Protein AF-A0A2S1Q6Q8-F1 (afdb_monomer)

Secondary structure (DSSP, 8-state):
--GGGTSS-TT-TTS--HHHHHHHHHHHHHHH-SS--HHHHHHHHHHHTT--TTTTT--TTGGGSGGG-

pLDDT: mean 82.24, std 16.5, range [46.34, 96.75]

Organism: Salmonella sp. (NCBI:txid599)

Structure (mmCIF, N/CA/C/O backbone):
data_AF-A0A2S1Q6Q8-F1
#
_entry.id   AF-A0A2S1Q6Q8-F1
#
loop_
_atom_site.group_PDB
_atom_site.id
_atom_site.type_symbol
_atom_site.label_atom_id
_atom_site.label_alt_id
_atom_site.label_comp_id
_atom_site.label_asym_id
_atom_site.label_entity_id
_atom_site.label_seq_id
_atom_site.pdbx_PDB_ins_code
_atom_site.Cartn_x
_atom_site.Cartn_y
_atom_site.Cartn_z
_atom_site.occupancy
_atom_site.B_iso_or_equiv
_atom_site.auth_seq_id
_atom_site.auth_comp_id
_atom_site.auth_asym_id
_atom_site.auth_atom_id
_atom_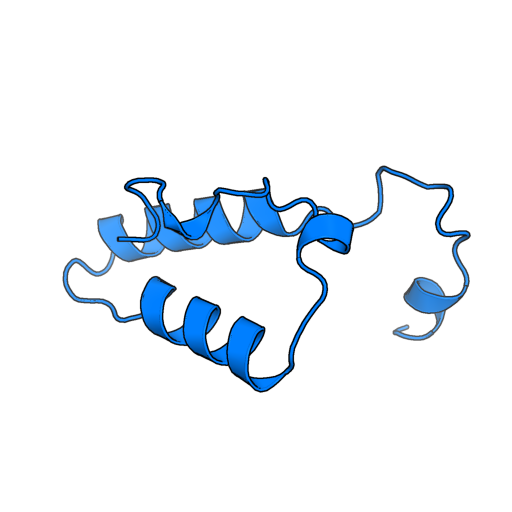site.pdbx_PDB_model_num
ATOM 1 N N . MET A 1 1 ? 23.686 13.410 -0.680 1.00 46.34 1 MET A N 1
ATOM 2 C CA . MET A 1 1 ? 23.148 12.416 0.282 1.00 46.34 1 MET A CA 1
ATOM 3 C C . MET A 1 1 ? 22.123 11.475 -0.359 1.00 46.34 1 MET A C 1
ATOM 5 O O . MET A 1 1 ? 22.120 10.307 -0.008 1.00 46.34 1 MET A O 1
ATOM 9 N N . LEU A 1 2 ? 21.297 11.933 -1.314 1.00 52.44 2 LEU A N 1
ATOM 10 C CA . LEU A 1 2 ? 20.379 11.063 -2.076 1.00 52.44 2 LEU A CA 1
ATOM 11 C C . LEU A 1 2 ? 21.064 10.284 -3.222 1.00 52.44 2 LEU A C 1
ATOM 13 O O . LEU A 1 2 ? 20.667 9.157 -3.490 1.00 52.44 2 LEU A O 1
ATOM 17 N N . ASP A 1 3 ? 22.136 10.816 -3.822 1.00 49.88 3 ASP A N 1
ATOM 18 C CA . ASP A 1 3 ? 22.927 10.121 -4.863 1.00 49.88 3 ASP A CA 1
ATOM 19 C C . ASP A 1 3 ? 23.592 8.825 -4.388 1.00 49.88 3 ASP A C 1
ATOM 21 O O . ASP A 1 3 ? 23.802 7.888 -5.144 1.00 49.88 3 ASP A O 1
ATOM 25 N N . SER A 1 4 ? 23.894 8.717 -3.098 1.00 51.75 4 SER A N 1
ATOM 26 C CA . SER A 1 4 ? 24.518 7.518 -2.530 1.00 51.75 4 SER A CA 1
ATOM 27 C C . SER A 1 4 ? 23.611 6.283 -2.637 1.00 51.75 4 SER A C 1
ATOM 29 O O . SER A 1 4 ? 24.084 5.153 -2.566 1.00 51.75 4 SER A O 1
ATOM 31 N N . LEU A 1 5 ? 22.301 6.496 -2.803 1.00 53.03 5 LEU A N 1
ATOM 32 C CA . LEU A 1 5 ? 21.290 5.448 -2.901 1.00 53.03 5 LEU A CA 1
ATOM 33 C C . LEU A 1 5 ? 21.056 4.945 -4.334 1.00 53.03 5 LEU A C 1
ATOM 35 O O . LEU A 1 5 ? 20.356 3.940 -4.488 1.00 53.03 5 LEU A O 1
ATOM 39 N N . SER A 1 6 ? 21.585 5.628 -5.356 1.00 57.06 6 SER A N 1
ATOM 40 C CA . SER A 1 6 ? 21.496 5.223 -6.770 1.00 57.06 6 SER A CA 1
ATOM 41 C C . SER A 1 6 ? 22.745 4.478 -7.261 1.00 57.06 6 SER A C 1
ATOM 43 O O . SER A 1 6 ? 22.680 3.801 -8.280 1.00 57.06 6 SER A O 1
ATOM 45 N N . VAL A 1 7 ? 23.864 4.572 -6.532 1.00 55.66 7 VAL A N 1
ATOM 46 C CA . VAL A 1 7 ? 25.179 4.023 -6.927 1.00 55.66 7 VAL A CA 1
ATOM 47 C C . VAL A 1 7 ? 25.392 2.569 -6.477 1.00 55.66 7 VAL A C 1
ATOM 49 O O . VAL A 1 7 ? 26.318 1.902 -6.937 1.00 55.66 7 VAL A O 1
ATOM 52 N N . LEU A 1 8 ? 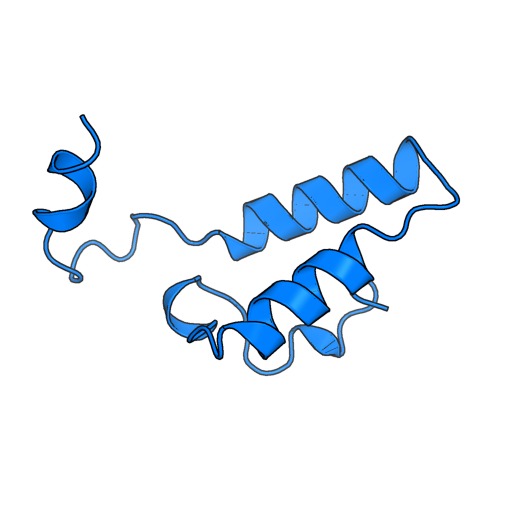24.547 2.039 -5.590 1.00 52.59 8 LEU A N 1
ATOM 53 C CA . LEU A 1 8 ? 24.693 0.665 -5.110 1.00 52.59 8 LEU A CA 1
ATOM 54 C C . LEU A 1 8 ? 24.141 -0.331 -6.144 1.00 52.59 8 LEU A C 1
ATOM 56 O O . LEU A 1 8 ? 23.019 -0.145 -6.617 1.00 52.59 8 LEU A O 1
ATOM 60 N N . PRO A 1 9 ? 24.894 -1.390 -6.492 1.00 51.94 9 PRO A N 1
ATOM 61 C CA . PRO A 1 9 ? 24.437 -2.389 -7.448 1.00 51.94 9 PRO A CA 1
ATOM 62 C C . PRO A 1 9 ? 23.152 -3.063 -6.943 1.00 51.94 9 PRO A C 1
ATOM 64 O O . PRO A 1 9 ? 23.089 -3.490 -5.789 1.00 51.94 9 PRO A O 1
ATOM 67 N N . ASP A 1 10 ? 22.157 -3.228 -7.825 1.00 55.25 10 ASP A N 1
ATOM 68 C CA . ASP A 1 10 ? 20.873 -3.919 -7.555 1.00 55.25 10 ASP A CA 1
ATOM 69 C C . ASP A 1 10 ? 21.051 -5.333 -6.951 1.00 55.25 10 ASP A C 1
ATOM 71 O O . ASP A 1 10 ? 20.132 -5.909 -6.364 1.00 55.25 10 ASP A O 1
ATOM 75 N N . SER A 1 11 ? 22.255 -5.896 -7.074 1.00 51.59 11 SER A N 1
ATOM 76 C CA . SER A 1 11 ? 22.699 -7.159 -6.481 1.00 51.59 11 SER A CA 1
ATOM 77 C C . SER A 1 11 ? 22.630 -7.191 -4.951 1.00 51.59 11 SER A C 1
ATOM 79 O O . SER A 1 11 ? 22.566 -8.277 -4.367 1.00 51.59 11 SER A O 1
ATOM 81 N N . ASP A 1 12 ? 22.601 -6.035 -4.283 1.00 54.69 12 ASP A N 1
ATOM 82 C CA . ASP A 1 12 ? 22.427 -5.950 -2.837 1.00 54.69 12 ASP A CA 1
ATOM 83 C C . ASP A 1 12 ? 20.942 -6.152 -2.475 1.00 54.69 12 ASP A C 1
ATOM 85 O O . ASP A 1 12 ? 20.207 -5.232 -2.116 1.00 54.69 12 ASP A O 1
ATOM 89 N N . ARG A 1 13 ? 20.471 -7.408 -2.554 1.00 51.34 13 ARG A N 1
ATOM 90 C CA . ARG A 1 13 ? 19.102 -7.877 -2.212 1.00 51.34 13 ARG A CA 1
ATOM 91 C C . ARG A 1 13 ? 18.576 -7.413 -0.837 1.00 51.34 13 ARG A C 1
ATOM 93 O O . ARG A 1 13 ? 17.406 -7.648 -0.517 1.00 51.34 13 ARG A O 1
ATOM 100 N N . LYS A 1 14 ? 19.433 -6.813 -0.005 1.00 53.69 14 LYS A N 1
ATOM 101 C CA . LYS A 1 14 ? 19.125 -6.224 1.303 1.00 53.69 14 LYS A CA 1
ATOM 102 C C . LYS A 1 14 ? 18.653 -4.764 1.230 1.00 53.69 14 LYS A C 1
ATOM 104 O O . LYS A 1 14 ? 18.050 -4.289 2.192 1.00 53.69 14 LYS A O 1
ATOM 109 N N . LEU A 1 15 ? 18.865 -4.047 0.128 1.00 53.34 15 LEU A N 1
ATOM 110 C CA . LEU A 1 15 ? 18.777 -2.588 0.118 1.00 53.34 15 LEU A CA 1
ATOM 111 C C . LEU A 1 15 ? 17.386 -2.030 -0.236 1.00 53.34 15 LEU A C 1
ATOM 113 O O . LEU A 1 15 ? 17.251 -1.297 -1.207 1.00 53.34 15 LEU A O 1
ATOM 117 N N . ARG A 1 16 ? 16.396 -2.246 0.647 1.00 60.81 16 ARG A N 1
ATOM 118 C CA . ARG A 1 16 ? 15.084 -1.535 0.726 1.00 60.81 16 ARG A CA 1
ATOM 119 C C . ARG A 1 16 ? 13.861 -2.344 0.276 1.00 60.81 16 ARG A C 1
ATOM 121 O O . ARG A 1 16 ? 13.071 -1.910 -0.559 1.00 60.81 16 ARG A O 1
ATOM 128 N N . LYS A 1 17 ? 13.615 -3.487 0.922 1.00 71.88 17 LYS A N 1
ATOM 129 C CA . LYS A 1 17 ? 12.268 -4.083 0.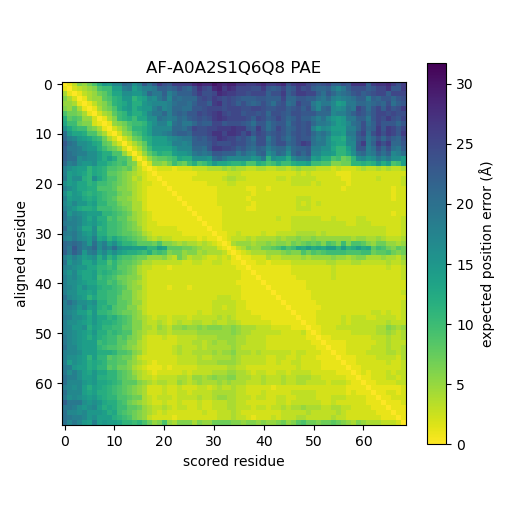911 1.00 71.88 17 LYS A CA 1
ATOM 130 C C . LYS A 1 17 ? 11.330 -3.228 1.769 1.00 71.88 17 LYS A C 1
ATOM 132 O O . LYS A 1 17 ? 11.219 -3.445 2.973 1.00 71.88 17 LYS A O 1
ATOM 137 N N . LEU A 1 18 ? 10.682 -2.241 1.153 1.00 87.00 18 LEU A N 1
ATOM 138 C CA . LEU A 1 18 ? 9.758 -1.320 1.826 1.00 87.00 18 LEU A CA 1
ATOM 139 C C . LEU A 1 18 ? 8.466 -2.001 2.286 1.00 87.00 18 LEU A C 1
ATOM 141 O O . LEU A 1 18 ? 7.781 -1.477 3.161 1.00 87.00 18 LEU A O 1
ATOM 145 N N . TYR A 1 19 ? 8.149 -3.178 1.738 1.00 91.25 19 TYR A N 1
ATOM 146 C CA . TYR A 1 19 ? 6.926 -3.908 2.064 1.00 91.25 19 TYR A CA 1
ATOM 147 C C . TYR A 1 19 ? 6.703 -4.073 3.576 1.00 91.25 19 TYR A C 1
ATOM 149 O O . TYR A 1 19 ? 5.635 -3.730 4.077 1.00 91.25 19 TYR A O 1
ATOM 157 N N . ASN A 1 20 ? 7.713 -4.531 4.323 1.00 90.12 20 ASN A N 1
ATOM 158 C CA . ASN A 1 20 ? 7.573 -4.755 5.767 1.00 90.12 20 ASN A CA 1
ATOM 159 C C . ASN A 1 20 ? 7.361 -3.448 6.539 1.00 90.12 20 ASN A C 1
ATOM 161 O O . ASN A 1 20 ? 6.559 -3.406 7.469 1.00 90.12 20 ASN A O 1
ATOM 165 N N . SER A 1 21 ? 8.061 -2.381 6.147 1.00 92.94 21 SER A N 1
ATOM 166 C CA . SER A 1 21 ? 7.899 -1.059 6.752 1.00 92.94 21 SER A CA 1
ATOM 167 C C . SER A 1 21 ? 6.493 -0.523 6.523 1.00 92.94 21 SER A C 1
ATOM 169 O O . SER A 1 21 ? 5.872 -0.022 7.455 1.00 92.94 21 SER A O 1
ATOM 171 N N . PHE A 1 22 ? 5.959 -0.682 5.312 1.00 94.81 22 PHE A N 1
ATOM 172 C CA . PHE A 1 22 ? 4.590 -0.287 5.030 1.00 94.81 22 PHE A CA 1
ATOM 173 C C . PHE A 1 22 ? 3.582 -1.114 5.824 1.00 94.81 22 PHE A C 1
ATOM 175 O O . PHE A 1 22 ? 2.723 -0.517 6.453 1.00 94.81 22 PHE A O 1
ATOM 182 N N . VAL A 1 23 ? 3.734 -2.440 5.894 1.00 93.88 23 VAL A N 1
ATOM 183 C CA . VAL A 1 23 ? 2.888 -3.313 6.729 1.00 93.88 23 VAL A CA 1
ATOM 184 C C . VAL A 1 23 ? 2.886 -2.868 8.197 1.00 93.88 23 VAL A C 1
ATOM 186 O O . VAL A 1 23 ? 1.829 -2.799 8.824 1.00 93.88 23 VAL A O 1
ATOM 189 N N . LEU A 1 24 ? 4.057 -2.540 8.752 1.00 93.81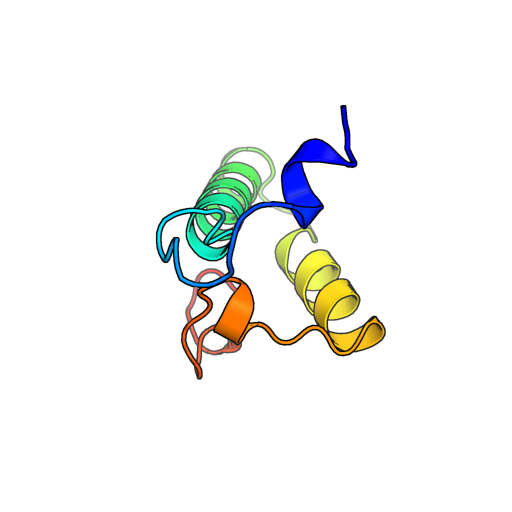 24 LEU A N 1
ATOM 190 C CA . LEU A 1 24 ? 4.165 -2.051 10.126 1.00 93.81 24 LEU A CA 1
ATOM 191 C C . LEU A 1 24 ? 3.437 -0.713 10.304 1.00 93.81 24 LEU A C 1
ATOM 193 O O . LEU A 1 24 ? 2.698 -0.546 11.272 1.00 93.81 24 LEU A O 1
ATOM 197 N N . LEU A 1 25 ? 3.602 0.221 9.364 1.00 94.38 25 LEU A N 1
ATOM 198 C CA . LEU A 1 25 ? 2.885 1.496 9.380 1.00 94.38 25 LEU A CA 1
ATOM 199 C C . LEU A 1 25 ? 1.369 1.292 9.294 1.00 94.38 25 LEU A C 1
ATOM 201 O O . LEU A 1 25 ? 0.650 1.908 10.075 1.00 94.38 25 LEU A O 1
ATOM 205 N N . THR A 1 26 ? 0.880 0.390 8.435 1.00 94.19 26 THR A N 1
ATOM 206 C CA . THR A 1 26 ? -0.551 0.043 8.364 1.00 94.19 26 THR A CA 1
ATOM 207 C C . THR A 1 26 ? -1.072 -0.420 9.710 1.00 94.19 26 THR A C 1
ATOM 209 O O . THR A 1 26 ? -2.098 0.054 10.190 1.00 94.19 26 THR A O 1
ATOM 212 N N . TYR A 1 27 ? -0.342 -1.346 10.334 1.00 93.69 27 TYR A N 1
ATOM 213 C CA . TYR A 1 27 ? -0.728 -1.923 11.609 1.00 93.69 27 TYR A CA 1
ATOM 214 C C . TYR A 1 27 ? -0.807 -0.856 12.704 1.00 93.69 27 TYR A C 1
ATOM 216 O O . TYR A 1 27 ? -1.782 -0.809 13.454 1.00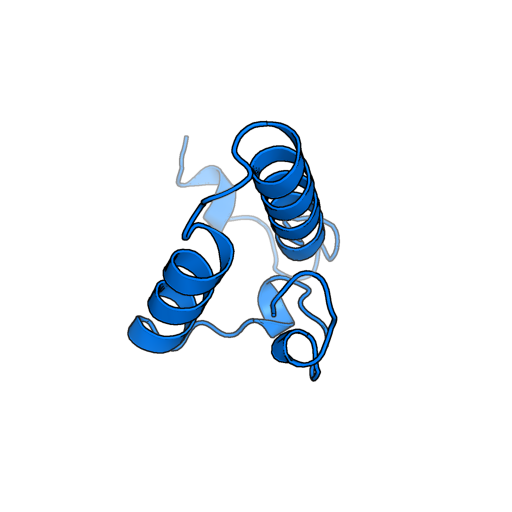 93.69 27 TYR A O 1
ATOM 224 N N . LEU A 1 28 ? 0.193 0.026 12.774 1.00 94.50 28 LEU A N 1
ATOM 225 C CA . LEU A 1 28 ? 0.220 1.117 13.743 1.00 94.50 28 LEU A CA 1
ATOM 226 C C . LEU A 1 28 ? -0.913 2.117 13.506 1.00 94.50 28 LEU A C 1
ATOM 228 O O . LEU A 1 28 ? -1.577 2.504 14.464 1.00 94.50 28 LEU A O 1
ATOM 232 N N . MET A 1 29 ? -1.177 2.495 12.253 1.00 93.94 29 MET A N 1
ATOM 233 C CA . MET A 1 29 ? -2.292 3.386 11.923 1.00 93.94 29 MET A CA 1
ATOM 234 C C . MET A 1 29 ? -3.626 2.775 12.338 1.00 93.94 29 MET A C 1
ATOM 236 O O . MET A 1 29 ? -4.377 3.435 13.044 1.00 93.94 29 MET A O 1
ATOM 240 N N . ASN A 1 30 ? -3.866 1.495 12.048 1.00 91.19 30 ASN A N 1
ATOM 241 C CA . ASN A 1 30 ? -5.092 0.806 12.463 1.00 91.19 30 ASN A CA 1
ATOM 242 C C . ASN A 1 30 ? -5.246 0.703 13.989 1.00 91.19 30 ASN A C 1
ATOM 244 O O . ASN A 1 30 ? -6.366 0.626 14.488 1.00 91.19 30 ASN A O 1
ATOM 248 N N . LYS A 1 31 ? -4.141 0.683 14.746 1.00 93.06 31 LYS A N 1
ATOM 249 C CA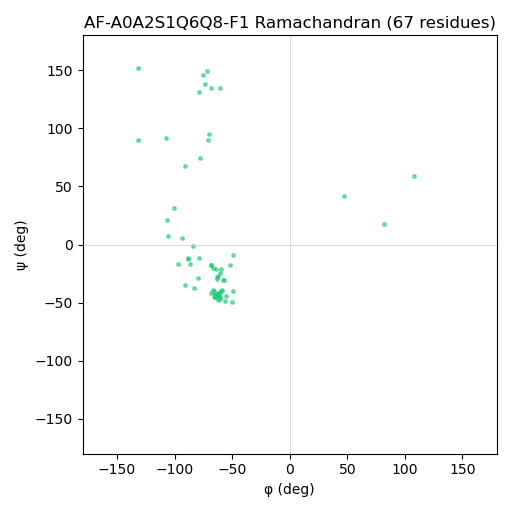 . LYS A 1 31 ? -4.168 0.635 16.216 1.00 93.06 31 LYS A CA 1
ATOM 250 C C . LYS A 1 31 ? -4.342 1.999 16.876 1.00 93.06 31 LYS A C 1
ATOM 252 O O . LYS A 1 31 ? -4.996 2.073 17.909 1.00 93.06 31 LYS A O 1
ATOM 257 N N . ILE A 1 32 ? -3.739 3.045 16.318 1.00 93.44 32 ILE A N 1
ATOM 258 C CA . ILE A 1 32 ? -3.727 4.391 16.909 1.00 93.44 32 ILE A CA 1
ATOM 259 C C . ILE A 1 32 ? -4.914 5.223 16.404 1.00 93.44 32 ILE A C 1
ATOM 261 O O . ILE A 1 32 ? -5.471 6.025 17.146 1.00 93.44 32 ILE A O 1
ATOM 265 N N . CYS A 1 33 ? -5.315 5.024 15.149 1.00 90.00 33 CYS A N 1
ATOM 266 C CA . CYS A 1 33 ? -6.360 5.770 14.461 1.00 90.00 33 CYS A CA 1
ATOM 267 C C . CYS A 1 33 ? -7.316 4.779 13.775 1.00 90.00 33 CYS A C 1
ATOM 269 O O . CYS A 1 33 ? -7.093 4.364 12.637 1.00 90.00 33 CYS A O 1
ATOM 271 N N . GLY A 1 34 ? -8.363 4.362 14.496 1.00 77.56 34 GLY A N 1
ATOM 272 C CA . GLY A 1 34 ? -9.291 3.316 14.043 1.00 77.56 34 GLY A CA 1
ATOM 273 C C . GLY A 1 34 ? -9.985 3.622 12.710 1.00 77.56 34 GLY A C 1
ATOM 274 O O . GLY A 1 34 ? -10.233 2.706 11.934 1.00 77.56 34 GLY A O 1
ATOM 275 N N . GLU A 1 35 ? -10.216 4.902 12.407 1.00 85.94 35 GLU A N 1
ATOM 276 C CA . GLU A 1 35 ? -10.691 5.372 11.104 1.00 85.94 35 GLU A CA 1
ATOM 277 C C . GLU A 1 35 ? -9.553 6.079 10.363 1.00 85.94 35 GLU A C 1
ATOM 279 O O . GLU A 1 35 ? -9.325 7.280 10.515 1.00 85.94 35 GLU A O 1
ATOM 284 N N . ASN A 1 36 ? -8.805 5.331 9.552 1.00 91.25 36 ASN A N 1
ATOM 285 C CA . ASN A 1 36 ? -7.744 5.892 8.726 1.00 91.25 36 ASN A CA 1
ATOM 286 C C . ASN A 1 36 ? -7.841 5.396 7.278 1.00 91.25 36 ASN A C 1
ATOM 288 O O . ASN A 1 36 ? -8.293 4.292 7.002 1.00 91.25 36 ASN A O 1
ATOM 292 N N . HIS A 1 37 ? -7.360 6.222 6.350 1.00 93.06 37 HIS A N 1
ATOM 293 C CA . HIS A 1 37 ? -7.342 5.921 4.913 1.00 93.06 37 HIS A CA 1
ATOM 294 C C . HIS A 1 37 ? -5.923 5.603 4.420 1.00 93.06 37 HIS A C 1
ATOM 296 O O . HIS A 1 37 ? -5.606 5.790 3.244 1.00 93.06 37 HIS A O 1
ATOM 302 N N . TRP A 1 38 ? -5.014 5.218 5.323 1.00 93.50 38 TRP A N 1
ATOM 303 C CA . TRP A 1 38 ? -3.592 5.094 5.001 1.00 93.50 38 TRP A CA 1
ATOM 304 C C . TRP A 1 38 ? -3.352 4.000 3.947 1.00 93.50 38 TRP A C 1
ATOM 306 O O . TRP A 1 38 ? -2.650 4.242 2.964 1.00 93.50 38 TRP A O 1
ATOM 316 N N . ALA A 1 39 ? -3.986 2.832 4.104 1.00 93.06 39 ALA A N 1
ATOM 317 C CA . ALA A 1 39 ? -3.776 1.685 3.214 1.00 93.06 39 ALA A CA 1
ATOM 318 C C . ALA A 1 39 ? -4.332 1.958 1.811 1.00 93.06 39 ALA A C 1
ATOM 320 O O . ALA A 1 39 ? -3.674 1.679 0.804 1.00 93.06 39 ALA A O 1
ATOM 321 N N . GLU A 1 40 ? -5.511 2.578 1.750 1.00 93.62 40 GLU A N 1
ATOM 322 C CA . GLU A 1 40 ? -6.148 2.997 0.505 1.00 93.62 40 GLU A CA 1
ATOM 323 C C . GLU A 1 40 ? -5.293 4.039 -0.232 1.00 93.62 40 GLU A C 1
ATOM 325 O O . GLU A 1 40 ? -5.011 3.883 -1.420 1.00 93.62 40 GLU A O 1
ATOM 330 N N . LYS A 1 41 ? -4.817 5.078 0.471 1.00 94.81 41 LYS A N 1
ATOM 331 C CA . LYS A 1 41 ? -3.974 6.128 -0.122 1.00 94.81 41 LYS A CA 1
ATOM 332 C C . LYS A 1 41 ? -2.649 5.580 -0.643 1.00 94.81 41 LYS A C 1
ATOM 334 O O . LYS A 1 41 ? -2.237 5.960 -1.736 1.00 94.81 41 LYS A O 1
ATOM 339 N N . LEU A 1 42 ? -1.998 4.681 0.100 1.00 94.62 42 LEU A N 1
ATOM 340 C CA . LEU A 1 42 ? -0.757 4.056 -0.360 1.00 94.62 42 LEU A CA 1
ATOM 341 C C . LEU A 1 42 ? -0.998 3.196 -1.606 1.00 94.62 42 LEU A C 1
ATOM 343 O O . LEU A 1 42 ? -0.229 3.276 -2.562 1.00 94.62 42 LEU A O 1
ATOM 347 N N . THR A 1 43 ? -2.079 2.414 -1.620 1.00 93.44 43 THR A N 1
ATOM 348 C CA . THR A 1 43 ? -2.439 1.582 -2.776 1.00 93.44 43 THR A CA 1
ATOM 349 C C . THR A 1 43 ? -2.691 2.444 -4.012 1.00 93.44 43 THR A C 1
ATOM 351 O O . THR A 1 43 ? -2.089 2.188 -5.055 1.00 93.44 43 THR A O 1
ATOM 354 N N . LYS A 1 44 ? -3.472 3.525 -3.875 1.00 95.56 44 LYS A N 1
ATOM 355 C CA . LYS A 1 44 ? -3.715 4.493 -4.956 1.00 95.56 44 LYS A CA 1
ATOM 356 C C . LYS A 1 44 ? -2.427 5.143 -5.459 1.00 95.56 44 LYS A C 1
ATOM 358 O O . LYS A 1 44 ? -2.272 5.313 -6.661 1.00 95.56 44 LYS A O 1
ATOM 363 N N . LEU A 1 45 ? -1.490 5.484 -4.572 1.00 95.31 45 LEU A N 1
ATOM 364 C CA . LEU A 1 45 ? -0.209 6.089 -4.953 1.00 95.31 45 LEU A CA 1
ATOM 365 C C . LEU A 1 45 ? 0.660 5.126 -5.777 1.00 95.31 45 LEU A C 1
ATOM 367 O O . LEU A 1 45 ? 1.230 5.517 -6.794 1.00 95.31 45 LEU A O 1
ATOM 371 N N . ILE A 1 46 ? 0.742 3.863 -5.350 1.00 93.75 46 ILE A N 1
ATOM 372 C CA . ILE A 1 46 ? 1.484 2.814 -6.062 1.00 93.75 46 ILE A CA 1
ATOM 373 C C . ILE A 1 46 ? 0.890 2.588 -7.457 1.00 93.75 46 ILE A C 1
ATOM 375 O O . ILE A 1 46 ? 1.637 2.486 -8.429 1.00 93.75 46 ILE A O 1
ATOM 379 N N . GLU A 1 47 ? -0.440 2.522 -7.552 1.00 93.50 47 GLU A N 1
ATOM 380 C CA . GLU A 1 47 ? -1.158 2.355 -8.819 1.00 93.50 47 GLU A CA 1
ATOM 381 C C . GLU A 1 47 ? -0.983 3.563 -9.739 1.00 93.50 47 GLU A C 1
ATOM 383 O O . GLU A 1 47 ? -0.671 3.391 -10.914 1.00 93.50 47 GLU A O 1
ATOM 388 N N . HIS A 1 48 ? -1.120 4.777 -9.202 1.00 96.75 48 HIS A N 1
ATOM 389 C CA . HIS A 1 48 ? -1.005 6.020 -9.962 1.00 96.75 48 HIS A CA 1
ATOM 390 C C . HIS A 1 48 ? 0.361 6.169 -10.641 1.00 96.75 48 HIS A C 1
ATOM 392 O O . HIS A 1 48 ? 0.436 6.612 -11.783 1.00 96.75 48 HIS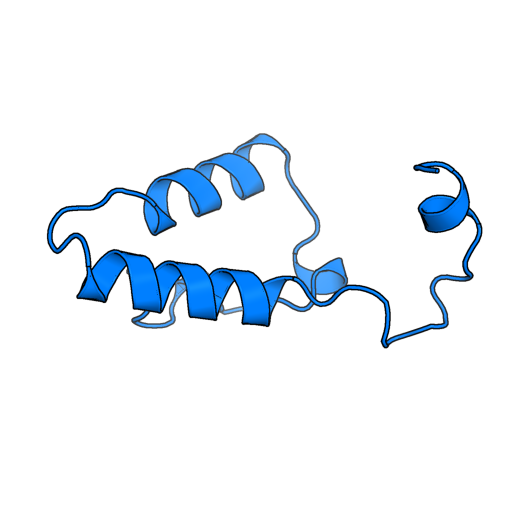 A O 1
ATOM 398 N N . HIS A 1 49 ? 1.436 5.763 -9.962 1.00 94.75 49 HIS A N 1
ATOM 399 C CA . HIS A 1 49 ? 2.793 5.817 -10.507 1.00 94.75 49 HIS A CA 1
ATOM 400 C C . HIS A 1 49 ? 3.252 4.513 -11.178 1.00 94.75 49 HIS A C 1
ATOM 402 O O . HIS A 1 49 ? 4.415 4.421 -11.565 1.00 94.75 49 HIS A O 1
ATOM 408 N N . ALA A 1 50 ? 2.372 3.511 -11.307 1.00 91.56 50 ALA A N 1
ATOM 409 C CA . ALA A 1 50 ? 2.676 2.203 -11.892 1.00 91.56 50 ALA A CA 1
ATOM 410 C C . ALA A 1 50 ? 3.986 1.580 -11.356 1.00 91.56 50 ALA A C 1
ATOM 412 O O . ALA A 1 50 ? 4.798 1.041 -12.111 1.00 91.56 50 ALA A O 1
ATOM 413 N N . ILE A 1 51 ? 4.220 1.688 -10.044 1.00 89.69 51 ILE A N 1
ATOM 414 C CA . ILE A 1 51 ? 5.481 1.253 -9.432 1.00 89.69 51 ILE A CA 1
ATOM 415 C C . ILE A 1 51 ? 5.599 -0.273 -9.491 1.00 89.69 51 ILE A C 1
ATOM 417 O O . ILE A 1 51 ? 4.680 -0.995 -9.103 1.00 89.69 51 ILE A O 1
ATOM 421 N N . ASP A 1 52 ? 6.773 -0.776 -9.881 1.00 88.94 52 ASP A N 1
ATOM 422 C CA . ASP A 1 52 ? 7.088 -2.202 -9.788 1.00 88.94 52 ASP A CA 1
ATOM 423 C C . ASP A 1 52 ? 7.252 -2.630 -8.321 1.00 88.94 52 ASP A C 1
ATOM 425 O O . ASP A 1 52 ? 8.315 -2.516 -7.700 1.00 88.94 52 ASP A O 1
ATOM 429 N N . THR A 1 53 ? 6.166 -3.146 -7.748 1.00 89.94 53 THR A N 1
ATOM 430 C CA . THR A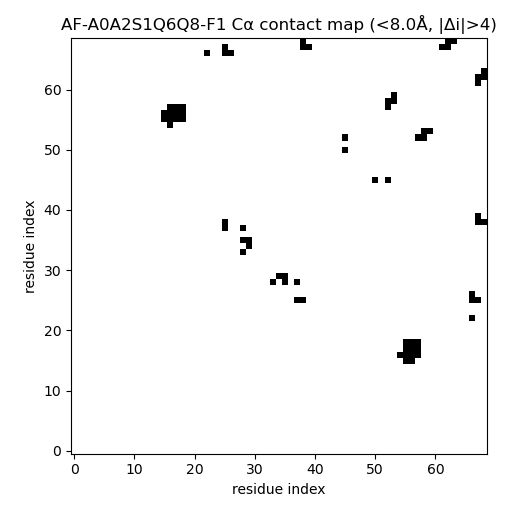 1 53 ? 6.115 -3.563 -6.347 1.00 89.94 53 THR A CA 1
ATOM 431 C C . THR A 1 53 ? 7.009 -4.766 -6.041 1.00 89.94 53 THR A C 1
ATOM 433 O O . THR A 1 53 ? 7.392 -4.948 -4.882 1.00 89.94 53 THR A O 1
ATOM 436 N N . ASN A 1 54 ? 7.403 -5.562 -7.046 1.00 88.25 54 ASN A N 1
ATOM 437 C CA . ASN A 1 54 ? 8.306 -6.699 -6.837 1.00 88.25 54 ASN A CA 1
ATOM 438 C C . ASN A 1 54 ? 9.696 -6.221 -6.408 1.00 88.25 54 ASN A C 1
ATOM 440 O O . ASN A 1 54 ? 10.283 -6.785 -5.482 1.00 88.25 54 ASN A O 1
ATOM 444 N N . LYS A 1 55 ? 10.182 -5.125 -7.007 1.00 85.25 55 LYS A N 1
ATOM 445 C CA . LYS A 1 55 ? 11.449 -4.479 -6.622 1.00 85.25 55 LYS A CA 1
ATOM 446 C C . LYS A 1 55 ? 11.415 -3.940 -5.191 1.00 85.25 55 LYS A C 1
ATOM 448 O O . LYS A 1 55 ? 12.431 -3.945 -4.506 1.00 85.25 55 LYS A O 1
ATOM 453 N N . MET A 1 56 ? 10.235 -3.554 -4.701 1.00 87.19 56 MET A N 1
ATOM 454 C CA . MET A 1 56 ? 10.024 -3.107 -3.316 1.00 87.19 56 MET A CA 1
ATOM 455 C C . MET A 1 56 ? 9.810 -4.259 -2.315 1.00 87.19 56 MET A C 1
ATOM 457 O O . MET A 1 56 ? 9.638 -4.020 -1.115 1.00 87.19 56 MET A O 1
ATOM 461 N N . GLY A 1 57 ? 9.814 -5.512 -2.781 1.00 88.25 57 GLY A N 1
ATOM 462 C CA . GLY A 1 57 ? 9.654 -6.703 -1.947 1.00 88.25 57 GLY A CA 1
ATOM 463 C C . GLY A 1 57 ? 8.209 -7.058 -1.597 1.00 88.25 57 GLY A C 1
ATOM 464 O O . GLY A 1 57 ? 7.994 -7.818 -0.653 1.00 88.25 57 GLY A O 1
ATOM 465 N N . PHE A 1 58 ? 7.225 -6.521 -2.321 1.00 91.50 58 PHE A N 1
ATOM 466 C CA . PHE A 1 58 ? 5.829 -6.913 -2.146 1.00 91.50 58 PHE A CA 1
ATOM 467 C C . PHE A 1 58 ? 5.603 -8.308 -2.756 1.00 91.50 58 PHE A C 1
ATOM 469 O O . PHE A 1 58 ? 6.089 -8.578 -3.854 1.00 91.50 58 PHE A O 1
ATOM 476 N N . PRO A 1 59 ? 4.850 -9.203 -2.094 1.00 91.38 59 PRO A N 1
ATOM 477 C CA . PRO A 1 59 ? 4.429 -10.464 -2.701 1.00 91.38 59 PRO A CA 1
ATOM 478 C C . PRO A 1 59 ? 3.360 -10.221 -3.778 1.00 91.38 59 PRO A C 1
ATOM 480 O O . PRO A 1 59 ? 2.537 -9.330 -3.611 1.00 91.38 59 PRO A O 1
ATOM 483 N N . ALA A 1 60 ? 3.290 -11.052 -4.824 1.00 89.38 60 ALA A N 1
ATOM 484 C CA . ALA A 1 60 ? 2.353 -10.871 -5.948 1.00 89.38 60 ALA A CA 1
ATOM 485 C C . ALA A 1 60 ? 0.887 -10.619 -5.522 1.00 89.38 60 ALA A C 1
ATOM 487 O O . ALA A 1 60 ? 0.223 -9.736 -6.055 1.00 89.38 60 ALA A O 1
ATOM 488 N N . ASN A 1 61 ? 0.412 -11.321 -4.488 1.00 90.75 61 ASN A N 1
ATOM 489 C CA . ASN A 1 61 ? -0.967 -11.225 -3.991 1.00 90.75 61 ASN A CA 1
ATOM 490 C C . ASN A 1 61 ? -1.099 -10.337 -2.741 1.00 90.75 61 ASN A C 1
ATOM 492 O O . ASN A 1 61 ? -1.914 -10.614 -1.860 1.00 90.75 61 ASN A O 1
ATOM 496 N N . TRP A 1 62 ? -0.267 -9.301 -2.600 1.00 91.56 62 TRP A N 1
ATOM 497 C CA . TRP A 1 62 ? -0.248 -8.470 -1.393 1.00 91.56 62 TRP A CA 1
ATOM 498 C C . TRP A 1 62 ? -1.589 -7.776 -1.116 1.00 91.56 62 TRP A C 1
ATOM 500 O O . TRP A 1 62 ? -2.040 -7.820 0.024 1.00 91.56 62 TRP A O 1
ATOM 510 N N . LYS A 1 63 ? -2.272 -7.249 -2.145 1.00 91.31 63 LYS A N 1
ATOM 511 C CA . LYS A 1 63 ? -3.582 -6.572 -2.019 1.00 91.31 63 LYS A CA 1
ATOM 512 C C . LYS A 1 63 ? -4.692 -7.471 -1.463 1.00 91.31 63 LYS A C 1
ATOM 514 O O . LYS A 1 63 ? -5.660 -6.992 -0.891 1.00 91.31 63 LYS A O 1
ATOM 519 N N . ALA A 1 64 ? -4.568 -8.789 -1.625 1.00 92.50 64 ALA A N 1
ATOM 520 C CA . ALA A 1 64 ? -5.549 -9.737 -1.107 1.00 92.50 64 ALA A CA 1
ATOM 521 C C . ALA A 1 64 ? -5.394 -9.997 0.402 1.00 92.50 64 ALA A C 1
ATOM 523 O O . ALA A 1 64 ? -6.268 -10.626 0.999 1.00 92.50 64 ALA A O 1
ATOM 524 N N . LYS A 1 65 ? -4.289 -9.560 1.025 1.00 91.69 65 LYS A N 1
ATOM 525 C CA . LYS A 1 65 ? -4.042 -9.814 2.447 1.00 91.69 65 LYS A CA 1
ATOM 526 C C . LYS A 1 65 ? -4.917 -8.903 3.321 1.00 91.69 65 LYS A C 1
ATOM 528 O O . LYS A 1 65 ? -5.094 -7.741 2.972 1.00 91.69 65 LYS A O 1
ATOM 533 N N . PRO A 1 66 ? -5.377 -9.380 4.495 1.00 90.62 66 PRO A N 1
ATOM 534 C CA . PRO A 1 66 ? -6.307 -8.637 5.351 1.00 90.62 66 PRO A CA 1
ATOM 535 C C . PRO A 1 66 ? -5.825 -7.254 5.790 1.00 90.62 66 PRO A C 1
ATOM 537 O O . PRO A 1 66 ? -6.638 -6.368 5.973 1.00 90.62 66 PRO A O 1
ATOM 540 N N . ILE A 1 67 ? -4.513 -7.056 5.945 1.00 89.50 67 ILE A N 1
ATOM 541 C CA . ILE A 1 67 ? -3.954 -5.763 6.367 1.00 89.50 67 ILE A CA 1
ATOM 542 C C . ILE A 1 67 ? -4.105 -4.657 5.311 1.00 89.50 67 ILE A C 1
ATOM 544 O O . ILE A 1 67 ? -3.970 -3.487 5.639 1.00 89.50 67 ILE A O 1
ATOM 548 N N . TRP A 1 68 ? -4.366 -5.029 4.055 1.00 90.81 68 TRP A N 1
ATOM 549 C CA . TRP A 1 68 ? -4.534 -4.114 2.924 1.00 90.81 68 TRP A CA 1
ATOM 550 C C . TRP A 1 68 ? -5.998 -3.966 2.487 1.00 90.81 68 TRP A C 1
ATOM 552 O O . TRP A 1 68 ? -6.250 -3.369 1.442 1.00 90.81 68 TRP A O 1
ATOM 562 N N . ARG A 1 69 ? -6.935 -4.540 3.251 1.00 78.81 69 ARG A N 1
ATOM 563 C CA . ARG A 1 69 ? -8.381 -4.445 3.036 1.00 78.81 69 ARG A CA 1
ATOM 564 C C . ARG A 1 69 ? -9.025 -3.524 4.057 1.00 78.81 69 ARG A C 1
ATOM 566 O O . ARG A 1 69 ? -8.487 -3.446 5.183 1.00 78.81 69 ARG A O 1
#

Sequence (69 aa):
MLDSLSVLPDSDRKLRKLYNSFVLLTYLMNKICGENHWAEKLTKLIEHHAIDTNKMGFPANWKAKPIWR

Foldseek 3Di:
DVVVLVPDPLVPVPRALCVVVLLVVLVVCCVPPVDDCSLVVVVCVCVVVVDPNVSSVADPCNCVDPSSD

Solvent-accessible surface area (backbone atoms only — not comparable to full-atom values): 4346 Å² total; per-residue (Å²): 124,71,66,70,74,71,72,61,64,84,84,52,84,77,81,57,56,48,40,62,59,51,52,52,51,44,52,48,42,56,70,78,36,79,86,69,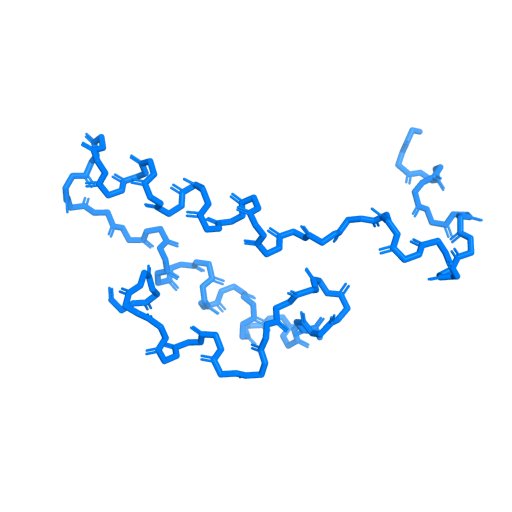61,61,54,60,54,51,52,51,52,43,59,76,68,66,58,68,47,64,80,30,54,41,58,96,66,49,72,78,37,73,85,56,102

Radius of gyration: 13.87 Å; Cα contacts (8 Å, |Δi|>4): 36; chains: 1; bounding box: 36×24×29 Å

Mean predicted aligned error: 8.02 Å